Protein 1WU3 (pdb70)

Solvent-accessible surface area: 8529 Å² total; per-residue (Å²): 84,88,32,108,89,0,12,124,55,0,68,38,16,0,102,78,0,26,89,12,0,79,95,11,75,54,170,33,43,99,117,73,235,37,97,14,131,40,15,132,16,1,69,85,135,34,116,54,10,67,0,0,1,0,0,5,13,1,0,57,20,0,43,81,0,2,180,31,89,30,81,61,17,69,8,78,113,83,22,2,91,118,1,35,70,26,1,96,87,0,18,71,41,0,115,81,44,0,124,131,42,87,140,70,19,97,84,14,49,136,37,74,23,0,99,82,1,75,49,2,5,152,80,0,52,102,38,0,110,124,50,177,54,59,48,99,0,0,43,5,0,5,7,14,0,26,109,0,0,56,10,0,90,114,0,0,73,2,0,74,170

Structure (mmCIF, N/CA/C/O backbone):
data_1WU3
#
_entry.id   1WU3
#
_cell.length_a   71.400
_cell.length_b   71.400
_cell.length_c   79.600
_cell.angle_alpha   90.00
_cell.angle_beta   90.00
_cell.angle_gamma   120.00
#
_symmetry.space_group_name_H-M   'P 65'
#
loop_
_entity.id
_entity.type
_entity.pdbx_description
1 polymer 'Interferon beta'
2 water water
#
loop_
_atom_site.group_PDB
_atom_site.id
_atom_site.type_symbol
_atom_site.label_atom_id
_atom_site.label_alt_id
_atom_site.label_comp_id
_atom_site.label_asym_id
_atom_site.label_entity_id
_atom_site.label_seq_id
_atom_site.pdbx_PDB_ins_code
_atom_site.Cartn_x
_atom_site.Cartn_y
_atom_site.Cartn_z
_atom_site.occupancy
_atom_site.B_iso_or_equiv
_atom_site.auth_seq_id
_atom_site.auth_comp_id
_atom_site.auth_asym_id
_atom_site.auth_atom_id
_atom_site.pdbx_PDB_model_num
ATOM 1 N N . ILE A 1 1 ? 5.860 37.442 21.632 1.00 77.71 1 ILE I N 1
ATOM 2 C CA . ILE A 1 1 ? 6.394 37.129 23.004 1.00 77.68 1 ILE I CA 1
ATOM 3 C C . ILE A 1 1 ? 5.608 36.005 23.706 1.00 76.26 1 ILE I C 1
ATOM 4 O O . ILE A 1 1 ? 4.376 36.053 23.784 1.00 77.03 1 ILE I O 1
ATOM 9 N N . ASN A 1 2 ? 6.310 34.977 24.171 1.00 74.02 2 ASN I N 1
ATOM 10 C CA . ASN A 1 2 ? 5.655 33.858 24.844 1.00 71.99 2 ASN I CA 1
ATOM 11 C C . ASN A 1 2 ? 5.892 33.781 26.351 1.00 70.45 2 ASN I C 1
ATOM 12 O O . ASN A 1 2 ? 7.028 33.754 26.830 1.00 70.26 2 ASN I O 1
ATOM 17 N N . TYR A 1 3 ? 4.796 33.696 27.092 1.00 68.28 3 TYR I N 1
ATOM 18 C CA . TYR A 1 3 ? 4.855 33.756 28.537 1.00 65.74 3 TYR I CA 1
ATOM 19 C C . TYR A 1 3 ? 5.066 32.439 29.232 1.00 66.31 3 TYR I C 1
ATOM 20 O O . TYR A 1 3 ? 5.051 32.386 30.457 1.00 66.78 3 TYR I O 1
ATOM 29 N N . LYS A 1 4 ? 5.288 31.381 28.457 1.00 67.23 4 LYS I N 1
ATOM 30 C CA . LYS A 1 4 ? 5.505 30.061 29.031 1.00 68.00 4 LYS I CA 1
ATOM 31 C C . LYS A 1 4 ? 6.979 29.804 29.274 1.00 67.84 4 LYS I C 1
ATOM 32 O O . LYS A 1 4 ? 7.356 29.303 30.331 1.00 68.35 4 LYS I O 1
ATOM 38 N N . GLN A 1 5 ? 7.809 30.156 28.299 1.00 67.69 5 GLN I N 1
ATOM 39 C CA . GLN A 1 5 ? 9.254 30.122 28.477 1.00 67.99 5 GLN I CA 1
ATOM 40 C C . GLN A 1 5 ? 9.639 31.035 29.649 1.00 66.97 5 GLN I C 1
ATOM 41 O O . GLN A 1 5 ? 10.375 30.628 30.550 1.00 67.10 5 GLN I O 1
ATOM 47 N N . LEU A 1 6 ? 9.124 32.262 29.617 1.00 65.64 6 LEU I N 1
ATOM 48 C CA . LEU A 1 6 ? 9.379 33.267 30.638 1.00 63.84 6 LEU I CA 1
ATOM 49 C C . LEU A 1 6 ? 8.974 32.762 32.024 1.00 62.70 6 LEU I C 1
ATOM 50 O O . LEU A 1 6 ? 9.749 32.859 32.971 1.00 62.03 6 LEU I O 1
ATOM 55 N N . GLN A 1 7 ? 7.779 32.191 32.124 1.00 61.88 7 GLN I N 1
ATOM 56 C CA . GLN A 1 7 ? 7.252 31.705 33.398 1.00 61.65 7 GLN I CA 1
ATOM 57 C C . GLN A 1 7 ? 8.157 30.700 34.078 1.00 61.31 7 GLN I C 1
ATOM 58 O O . GLN A 1 7 ? 8.411 30.818 35.271 1.00 61.51 7 GLN I O 1
ATOM 64 N N . LEU A 1 8 ? 8.628 29.706 33.330 1.00 60.88 8 LEU I N 1
ATOM 65 C CA . LEU A 1 8 ? 9.485 28.671 33.900 1.00 60.25 8 LEU I CA 1
ATOM 66 C C . LEU A 1 8 ? 10.891 29.204 34.160 1.00 59.21 8 LEU I C 1
ATOM 67 O O . LEU A 1 8 ? 11.520 28.859 35.161 1.00 59.13 8 LEU I O 1
ATOM 72 N N . GLN A 1 9 ? 11.379 30.038 33.248 1.00 57.66 9 GLN I N 1
ATOM 73 C CA . GLN A 1 9 ? 12.674 30.693 33.403 1.00 56.40 9 GLN I CA 1
ATOM 74 C C . GLN A 1 9 ? 12.741 31.409 34.755 1.00 54.62 9 GLN I C 1
ATOM 75 O O . GLN A 1 9 ? 13.624 31.137 35.574 1.00 54.89 9 GLN I O 1
ATOM 81 N N . GLU A 1 10 ? 11.786 32.307 34.985 1.00 52.01 10 GLU I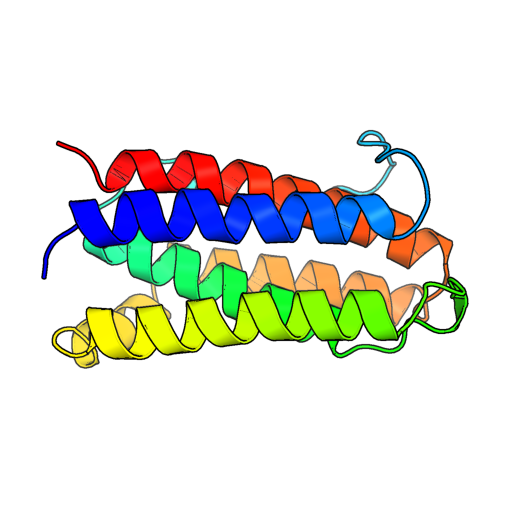 N 1
ATOM 82 C CA . GLU A 1 10 ? 11.723 33.071 36.211 1.00 48.88 10 GLU I CA 1
ATOM 83 C C . GLU A 1 10 ? 11.582 32.230 37.462 1.00 48.36 10 GLU I C 1
ATOM 84 O O . GLU A 1 10 ? 12.225 32.521 38.468 1.00 48.84 10 GLU I O 1
ATOM 90 N N . ARG A 1 11 ? 10.767 31.181 37.396 1.00 47.00 11 ARG I N 1
ATOM 91 C CA . ARG A 1 11 ? 10.568 30.284 38.535 1.00 46.22 11 ARG I CA 1
ATOM 92 C C . ARG A 1 11 ? 11.847 29.580 38.962 1.00 44.59 11 ARG I C 1
ATOM 93 O O . ARG A 1 11 ? 12.122 29.415 40.155 1.00 44.10 11 ARG I O 1
ATOM 101 N N . THR A 1 12 ? 12.622 29.171 37.966 1.00 43.91 12 THR I N 1
ATOM 102 C CA . THR A 1 12 ? 13.875 28.465 38.157 1.00 42.60 12 THR I CA 1
ATOM 103 C C . THR A 1 12 ? 14.900 29.395 38.765 1.00 41.45 12 THR I C 1
ATOM 104 O O . THR A 1 12 ? 15.465 29.130 39.825 1.00 40.44 12 THR I O 1
ATOM 108 N N . ASN A 1 13 ? 15.112 30.503 38.076 1.00 41.55 13 ASN I N 1
ATOM 109 C CA . ASN A 1 13 ? 16.130 31.470 38.447 1.00 41.84 13 ASN I CA 1
ATOM 110 C C . ASN A 1 13 ? 15.886 32.099 39.799 1.00 40.11 13 ASN I C 1
ATOM 111 O O . ASN A 1 13 ? 16.807 32.211 40.589 1.00 39.39 13 ASN I O 1
ATOM 116 N N . ILE A 1 14 ? 14.644 32.457 40.078 1.00 39.53 14 ILE I N 1
ATOM 117 C CA . ILE A 1 14 ? 14.298 33.040 41.365 1.00 40.71 14 ILE I CA 1
ATOM 118 C C . ILE A 1 14 ? 14.449 32.003 42.485 1.00 41.48 14 ILE I C 1
ATOM 119 O O . ILE A 1 14 ? 14.699 32.340 4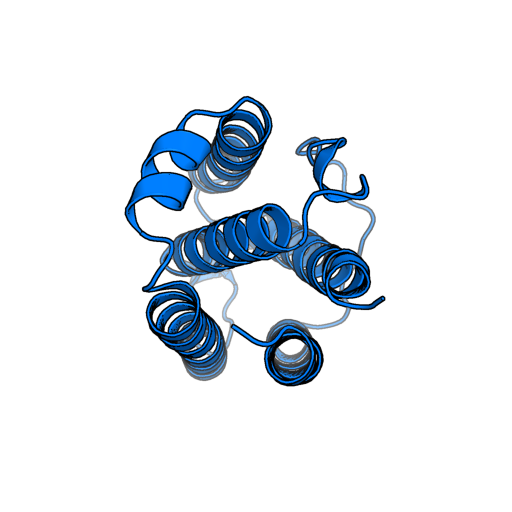3.649 1.00 41.28 14 ILE I O 1
ATOM 124 N N . ARG A 1 15 ? 14.349 30.730 42.103 1.00 42.95 15 ARG I N 1
ATOM 125 C CA . ARG A 1 15 ? 14.623 29.621 43.008 1.00 42.71 15 ARG I CA 1
ATOM 126 C C . ARG A 1 15 ? 16.083 29.662 43.420 1.00 41.08 15 ARG I C 1
ATOM 127 O O . ARG A 1 15 ? 16.393 29.536 44.594 1.00 41.53 15 ARG I O 1
ATOM 135 N N . LYS A 1 16 ? 16.976 29.822 42.449 1.00 39.22 16 LYS I N 1
ATOM 136 C CA . LYS A 1 16 ? 18.409 29.931 42.733 1.00 37.83 16 LYS I CA 1
ATOM 137 C C . LYS A 1 16 ? 18.763 31.129 43.621 1.00 36.38 16 LYS I C 1
ATOM 138 O O . LYS A 1 16 ? 19.676 31.028 44.437 1.00 35.95 16 LYS I O 1
ATOM 144 N N . CYS A 1 17 ? 18.090 32.275 43.423 1.00 33.61 17 CYS I N 1
ATOM 145 C CA . CYS A 1 17 ? 18.312 33.461 44.259 1.00 32.32 17 CYS I CA 1
ATOM 146 C C . CYS A 1 17 ? 17.882 33.233 45.703 1.00 31.62 17 CYS I C 1
ATOM 147 O O . CYS A 1 17 ? 18.537 33.695 46.613 1.00 31.92 17 CYS I O 1
ATOM 150 N N . GLN A 1 18 ? 16.797 32.498 45.917 1.00 32.11 18 GLN I N 1
ATOM 151 C CA . GLN A 1 18 ? 16.365 32.185 47.273 1.00 33.27 18 GLN I CA 1
ATOM 152 C C . GLN A 1 18 ? 17.420 31.414 47.997 1.00 32.67 18 GLN I C 1
ATOM 153 O O . GLN A 1 18 ? 17.756 31.758 49.118 1.00 34.74 18 GLN I O 1
ATOM 159 N N . GLU A 1 19 ? 17.953 30.382 47.349 1.00 31.70 19 GLU I N 1
ATOM 160 C CA . GLU A 1 19 ? 18.924 29.486 47.967 1.00 32.26 19 GLU I CA 1
ATOM 161 C C . GLU A 1 19 ? 20.221 30.177 48.241 1.00 30.57 19 GLU I C 1
ATOM 162 O O . GLU A 1 19 ? 20.853 29.984 49.280 1.00 30.42 19 GLU I O 1
ATOM 168 N N . LEU A 1 20 ? 20.609 31.010 47.300 1.00 29.37 20 LEU I N 1
ATOM 169 C CA . LEU A 1 20 ? 21.838 31.769 47.431 1.00 29.17 20 LEU I CA 1
ATOM 170 C C . LEU A 1 20 ? 21.659 32.694 48.621 1.00 30.35 20 LEU I C 1
ATOM 171 O O . LEU A 1 20 ? 22.531 32.815 49.473 1.00 31.40 20 LEU I O 1
ATOM 176 N N . LEU A 1 21 ? 20.495 33.331 48.697 1.00 31.43 21 LEU I N 1
ATOM 177 C CA . LEU A 1 21 ? 20.187 34.214 49.809 1.00 32.68 21 LEU I CA 1
ATOM 178 C C . LEU A 1 21 ? 20.250 33.452 51.150 1.00 34.61 21 LEU I C 1
ATOM 179 O O . LEU A 1 21 ? 20.831 33.941 52.135 1.00 34.24 21 LEU I O 1
ATOM 184 N N . GLU A 1 22 ? 19.693 32.238 51.172 1.00 36.67 22 GLU I N 1
ATOM 185 C CA . GLU A 1 22 ? 19.706 31.413 52.381 1.00 38.86 22 GLU I CA 1
ATOM 186 C C . GLU A 1 22 ? 21.093 30.984 52.832 1.00 39.87 22 GLU I C 1
ATOM 187 O O . GLU A 1 22 ? 21.314 30.806 54.026 1.00 40.84 22 GLU I O 1
ATOM 193 N N . GLN A 1 23 ? 22.035 30.852 51.897 1.00 40.74 23 GLN I N 1
ATOM 194 C CA . GLN A 1 23 ? 23.408 30.506 52.247 1.00 41.92 23 GLN I CA 1
ATOM 195 C C . GLN A 1 23 ? 24.130 31.653 52.916 1.00 42.95 23 GLN I C 1
ATOM 196 O O . GLN A 1 23 ? 25.224 31.465 53.414 1.00 45.03 23 GLN I O 1
ATOM 202 N N . LEU A 1 24 ? 23.538 32.841 52.940 1.00 43.70 24 LEU I N 1
ATOM 203 C CA . LEU A 1 24 ? 24.231 33.992 53.500 1.00 43.91 24 LEU I CA 1
ATOM 204 C C . LEU A 1 24 ? 24.537 33.950 55.007 1.00 47.04 24 LEU I C 1
ATOM 205 O O . LEU A 1 24 ? 25.655 34.315 55.389 1.00 48.59 24 LEU I O 1
ATOM 210 N N . ASN A 1 25 ? 23.603 33.508 55.866 1.00 49.48 25 ASN I N 1
ATOM 211 C CA . ASN A 1 25 ? 23.841 33.586 57.337 1.00 50.97 25 ASN I CA 1
ATOM 212 C C . ASN A 1 25 ? 22.775 33.011 58.274 1.00 50.45 25 ASN I C 1
ATOM 213 O O . ASN A 1 25 ? 22.210 33.735 59.096 1.00 49.91 25 ASN I O 1
ATOM 218 N N . GLY A 1 26 ? 22.509 31.714 58.184 1.00 50.28 26 GLY I N 1
ATOM 219 C CA . GLY A 1 26 ? 21.526 31.103 59.084 1.00 49.75 26 GLY I CA 1
ATOM 220 C C . GLY A 1 26 ? 20.080 31.377 58.701 1.00 50.01 26 GLY I C 1
ATOM 221 O O . GLY A 1 26 ? 19.816 32.114 57.745 1.00 50.97 26 GLY I O 1
ATOM 222 N N . LYS A 1 27 ? 19.142 30.804 59.454 1.00 48.90 27 LYS I N 1
ATOM 223 C CA . LYS A 1 27 ? 17.716 30.860 59.103 1.00 48.37 27 LYS I CA 1
ATOM 224 C C . LYS A 1 27 ? 17.166 32.271 58.906 1.00 45.86 27 LYS I C 1
ATOM 225 O O . LYS A 1 27 ? 17.646 33.225 59.519 1.00 46.84 27 LYS I O 1
ATOM 231 N N . ILE A 1 28 ? 16.171 32.395 58.033 1.00 42.54 28 ILE I N 1
ATOM 232 C CA . ILE A 1 28 ? 15.513 33.674 57.802 1.00 39.81 28 ILE I CA 1
ATOM 233 C C . ILE A 1 28 ? 14.428 33.824 58.853 1.00 40.14 28 ILE I C 1
ATOM 234 O O . ILE A 1 28 ? 13.520 32.982 58.961 1.00 40.52 28 ILE I O 1
ATOM 239 N N . ASN A 1 29 ? 14.541 34.875 59.654 1.00 39.42 29 ASN I N 1
ATOM 240 C CA . ASN A 1 29 ? 13.554 35.152 60.661 1.00 38.04 29 ASN I CA 1
ATOM 241 C C . ASN A 1 29 ? 12.631 36.175 60.085 1.00 36.64 29 ASN I C 1
ATOM 242 O O . ASN A 1 29 ? 13.025 37.308 59.890 1.00 37.86 29 ASN I O 1
ATOM 247 N N . LEU A 1 30 ? 11.399 35.787 59.814 1.00 37.06 30 LEU I N 1
ATOM 248 C CA . LEU A 1 30 ? 10.431 36.700 59.204 1.00 38.47 30 LEU I CA 1
ATOM 249 C C . LEU A 1 30 ? 9.780 37.709 60.142 1.00 39.61 30 LEU I C 1
ATOM 250 O O . LEU A 1 30 ? 9.025 38.564 59.688 1.00 40.82 30 LEU I O 1
ATOM 255 N N . THR A 1 31 ? 10.057 37.624 61.437 1.00 40.49 31 THR I N 1
ATOM 256 C CA . THR A 1 31 ? 9.349 38.463 62.387 1.00 41.33 31 THR I CA 1
ATOM 257 C C . THR A 1 31 ? 10.248 39.472 63.093 1.00 42.83 31 THR I C 1
ATOM 258 O O . THR A 1 31 ? 10.769 39.218 64.183 1.00 44.47 31 THR I O 1
ATOM 262 N N . TYR A 1 32 ? 10.418 40.615 62.448 1.00 43.30 32 TYR I N 1
ATOM 263 C CA . TYR A 1 32 ? 11.164 41.725 62.993 1.00 43.86 32 TYR I CA 1
ATOM 264 C C . TYR A 1 32 ? 10.213 42.915 63.197 1.00 44.82 32 TYR I C 1
ATOM 265 O O . TYR A 1 32 ? 9.088 42.930 62.677 1.00 44.92 32 TYR I O 1
ATOM 274 N N . ARG A 1 33 ? 10.660 43.910 63.952 1.00 45.46 33 ARG I N 1
ATOM 275 C CA . ARG A 1 33 ? 9.865 45.127 64.143 1.00 47.22 33 ARG I CA 1
ATOM 276 C C . ARG A 1 33 ? 9.586 45.945 62.855 1.00 44.90 33 ARG I C 1
ATOM 277 O O . ARG A 1 33 ? 8.563 46.621 62.762 1.00 46.34 33 ARG I O 1
ATOM 285 N N . ALA A 1 34 ? 10.476 45.872 61.870 1.00 41.91 34 ALA I N 1
ATOM 286 C CA . ALA A 1 34 ? 10.361 46.657 60.637 1.00 39.20 34 ALA I CA 1
ATOM 287 C C . ALA A 1 34 ? 9.206 46.266 59.707 1.00 37.62 34 ALA I C 1
ATOM 288 O O . ALA A 1 34 ? 8.950 45.092 59.484 1.00 39.18 34 ALA I O 1
ATOM 290 N N . ASP A 1 35 ? 8.514 47.265 59.164 1.00 35.43 35 ASP I N 1
ATOM 291 C CA . ASP A 1 35 ? 7.456 47.062 58.180 1.00 31.95 35 ASP I CA 1
ATOM 292 C C . ASP A 1 35 ? 7.639 48.132 57.118 1.00 29.30 35 ASP I C 1
ATOM 293 O O . ASP A 1 35 ? 7.455 49.325 57.390 1.00 28.47 35 ASP I O 1
ATOM 298 N N . PHE A 1 36 ? 8.043 47.717 55.920 1.00 26.47 36 PHE I N 1
ATOM 299 C CA . PHE A 1 36 ? 8.302 48.669 54.831 1.00 25.42 36 PHE I CA 1
ATOM 300 C C . PHE A 1 36 ? 7.073 48.883 54.000 1.00 24.46 36 PHE I C 1
ATOM 301 O O . PHE A 1 36 ? 7.079 49.704 53.107 1.00 24.84 36 PHE I O 1
ATOM 309 N N . LYS A 1 37 ? 6.010 48.152 54.327 1.00 25.44 37 LYS I N 1
ATOM 310 C CA . LYS A 1 37 ? 4.727 48.256 53.632 1.00 26.00 37 LYS I CA 1
ATOM 311 C C . LYS A 1 37 ? 4.826 47.920 52.167 1.00 27.31 37 LYS I C 1
ATOM 312 O O . LYS A 1 37 ? 4.753 48.796 51.325 1.00 26.40 37 LYS I O 1
ATOM 318 N N . ILE A 1 38 ? 4.949 46.640 51.867 1.00 29.27 38 ILE I N 1
ATOM 319 C CA . ILE A 1 38 ? 4.966 46.178 50.491 1.00 32.27 38 ILE I CA 1
ATOM 320 C C . ILE A 1 38 ? 3.661 46.604 49.785 1.00 32.33 38 ILE I C 1
ATOM 321 O O . ILE A 1 38 ? 2.564 46.406 50.316 1.00 32.44 38 ILE I O 1
ATOM 326 N N . PRO A 1 39 ? 3.769 47.210 48.591 1.00 33.08 39 PRO I N 1
ATOM 327 C CA . PRO A 1 39 ? 2.588 47.690 47.877 1.00 33.46 39 PRO I CA 1
ATOM 328 C C . PRO A 1 39 ? 1.566 46.583 47.682 1.00 35.55 39 PRO I C 1
ATOM 329 O O . PRO A 1 39 ? 1.936 45.471 47.315 1.00 33.44 39 PRO I O 1
ATOM 333 N N . MET A 1 40 ? 0.294 46.900 47.933 1.00 39.93 40 MET I N 1
ATOM 334 C CA . MET A 1 40 ? -0.817 45.958 47.720 1.00 44.83 40 MET I CA 1
ATOM 335 C C . MET A 1 40 ? -0.805 45.343 46.319 1.00 44.26 40 MET I C 1
ATOM 336 O O . MET A 1 40 ? -1.079 44.157 46.163 1.00 44.60 40 MET I O 1
ATOM 341 N N . GLU A 1 41 ? -0.442 46.149 45.319 1.00 44.69 41 GLU I N 1
ATOM 342 C CA . GLU A 1 41 ? -0.400 45.734 43.911 1.00 44.38 41 GLU I CA 1
ATOM 343 C C . GLU A 1 41 ? 0.408 44.475 43.650 1.00 45.12 41 GLU I C 1
ATOM 344 O O . GLU A 1 41 ? 0.037 43.672 42.798 1.00 45.41 41 GLU I O 1
ATOM 350 N N . MET A 1 42 ? 1.517 44.320 44.365 1.00 45.53 42 MET I N 1
ATOM 351 C CA . MET A 1 42 ? 2.392 43.176 44.181 1.00 47.11 42 MET I CA 1
ATOM 352 C C . MET A 1 42 ? 1.684 41.828 44.359 1.00 48.95 42 MET I C 1
ATOM 353 O O . MET A 1 42 ? 2.289 40.775 44.154 1.00 50.02 42 MET I O 1
ATOM 362 N N . THR A 1 43 ? 0.420 41.857 44.764 1.00 50.88 43 THR I N 1
ATOM 363 C CA . THR A 1 43 ? -0.338 40.621 44.953 1.00 52.66 43 THR I CA 1
ATOM 364 C C . THR A 1 43 ? -1.603 40.580 44.093 1.00 53.49 43 THR I C 1
ATOM 365 O O . THR A 1 43 ? -2.285 39.558 44.007 1.00 53.85 43 THR I O 1
ATOM 369 N N . GLU A 1 44 ? -1.889 41.693 43.431 1.00 54.51 44 GLU I N 1
ATOM 370 C CA . GLU A 1 44 ? -2.986 41.748 42.486 1.00 55.49 44 GLU I CA 1
ATOM 371 C C . GLU A 1 44 ? -2.612 41.099 41.163 1.00 55.33 44 GLU I C 1
ATOM 372 O O . GLU A 1 44 ? -1.442 41.103 40.746 1.00 55.00 44 GLU I O 1
ATOM 378 N N . LYS A 1 45 ? -3.627 40.527 40.523 1.00 55.25 45 LYS I N 1
ATOM 379 C CA . LYS A 1 45 ? -3.499 39.957 39.200 1.00 54.93 45 LYS I CA 1
ATOM 380 C C . LYS A 1 45 ? -3.470 41.137 38.258 1.00 53.56 45 LYS I C 1
ATOM 381 O O . LYS A 1 45 ? -4.256 42.069 38.405 1.00 53.15 45 LYS I O 1
ATOM 387 N N . MET A 1 46 ? -2.542 41.117 37.315 1.00 51.81 46 MET I N 1
ATOM 388 C CA . MET A 1 46 ? -2.402 42.235 36.396 1.00 50.83 46 MET I CA 1
ATOM 389 C C . MET A 1 46 ? -2.142 41.724 34.985 1.00 50.15 46 MET I C 1
ATOM 390 O O . MET A 1 46 ? -1.953 40.524 34.783 1.00 49.69 46 MET I O 1
ATOM 395 N N . GLN A 1 47 ? -2.158 42.628 34.010 1.00 49.91 47 GLN I N 1
ATOM 396 C CA . GLN A 1 47 ? -1.857 42.249 32.636 1.00 50.17 47 GLN I CA 1
ATOM 397 C C . GLN A 1 47 ? -0.500 41.560 32.566 1.00 50.08 47 GLN I C 1
ATOM 398 O O . GLN A 1 47 ? 0.487 42.035 33.140 1.00 51.05 47 GLN I O 1
ATOM 404 N N . LYS A 1 48 ? -0.464 40.442 31.850 1.00 49.51 48 LYS I N 1
ATOM 405 C CA . LYS A 1 48 ? 0.753 39.674 31.605 1.00 48.88 48 LYS I CA 1
ATOM 406 C C . LYS A 1 48 ? 2.008 40.506 31.335 1.00 47.27 48 LYS I C 1
ATOM 407 O O . LYS A 1 48 ? 3.083 40.186 31.836 1.00 48.39 48 LYS I O 1
ATOM 413 N N . SER A 1 49 ? 1.896 41.551 30.525 1.00 45.42 49 SER I N 1
ATOM 414 C CA . SER A 1 49 ? 3.092 42.329 30.193 1.00 43.52 49 SER I CA 1
ATOM 415 C C . SER A 1 49 ? 3.517 43.173 31.383 1.00 41.34 49 SER I C 1
ATOM 416 O O . SER A 1 49 ? 4.702 43.278 31.682 1.00 41.77 49 SER I O 1
ATOM 419 N N . TYR A 1 50 ? 2.542 43.766 32.057 1.00 38.51 50 TYR I N 1
ATOM 420 C CA . TYR A 1 50 ? 2.797 44.587 33.223 1.00 36.65 50 TYR I CA 1
ATOM 421 C C . TYR A 1 50 ? 3.471 43.781 34.321 1.00 35.76 50 TYR I C 1
ATOM 422 O O . TYR A 1 50 ? 4.300 44.291 35.066 1.00 37.17 50 TYR I O 1
ATOM 431 N N . THR A 1 51 ? 3.099 42.521 34.415 1.00 34.27 51 THR I N 1
ATOM 432 C CA . THR A 1 51 ? 3.711 41.599 35.350 1.00 34.76 51 THR I CA 1
ATOM 433 C C . THR A 1 51 ? 5.205 41.512 35.080 1.00 34.54 51 THR I C 1
ATOM 434 O O . THR A 1 51 ? 5.996 41.558 36.014 1.00 35.29 51 THR I O 1
ATOM 438 N N . ALA A 1 52 ? 5.576 41.371 33.804 1.00 33.50 52 ALA I N 1
ATOM 439 C CA . ALA A 1 52 ? 6.974 41.261 33.406 1.00 31.91 52 ALA I CA 1
ATOM 440 C C . ALA A 1 52 ? 7.688 42.547 33.727 1.00 30.85 52 ALA I C 1
ATOM 441 O O . ALA A 1 52 ? 8.812 42.519 34.195 1.00 31.29 52 ALA I O 1
ATOM 443 N N . PHE A 1 53 ? 7.004 43.671 33.524 1.00 31.26 53 PHE I N 1
ATOM 444 C CA . PHE A 1 53 ? 7.557 44.996 33.826 1.00 31.03 53 PHE I CA 1
ATOM 445 C C . PHE A 1 53 ? 7.822 45.127 35.340 1.00 29.95 53 PHE I C 1
ATOM 446 O O . PHE A 1 53 ? 8.853 45.651 35.764 1.00 29.03 53 PHE I O 1
ATOM 454 N N . ALA A 1 54 ? 6.871 44.651 36.135 1.00 29.07 54 ALA I N 1
ATOM 455 C CA . ALA A 1 54 ? 6.967 44.684 37.589 1.00 29.00 54 ALA I CA 1
ATOM 456 C C . ALA A 1 54 ? 8.111 43.785 38.135 1.00 28.31 54 ALA I C 1
ATOM 457 O O . ALA A 1 54 ? 8.866 44.198 39.013 1.00 27.02 54 ALA I O 1
ATOM 459 N N . ILE A 1 55 ? 8.233 42.574 37.605 1.00 28.00 55 ILE I N 1
ATOM 460 C CA . ILE A 1 55 ? 9.302 41.667 37.987 1.00 27.80 55 ILE I CA 1
ATOM 461 C C . ILE A 1 55 ? 10.666 42.281 37.633 1.00 28.85 55 ILE I C 1
ATOM 462 O O . ILE A 1 55 ? 11.609 42.255 38.433 1.00 28.37 55 ILE I O 1
ATOM 467 N N . GLN A 1 56 ? 10.774 42.823 36.429 1.00 28.09 56 GLN I N 1
ATOM 468 C CA . GLN A 1 56 ? 12.007 43.470 36.025 1.00 29.30 56 GLN I CA 1
ATOM 469 C C . GLN A 1 56 ? 12.382 44.573 37.037 1.00 28.28 56 GLN I C 1
ATOM 470 O O . GLN A 1 56 ? 13.493 44.583 37.565 1.00 28.53 56 GLN I O 1
ATOM 476 N N . GLU A 1 57 ? 11.425 45.454 37.331 1.00 27.40 57 GLU I N 1
ATOM 477 C CA . GLU A 1 57 ? 11.590 46.558 38.274 1.00 26.28 57 GLU I CA 1
ATOM 478 C C . GLU A 1 57 ? 12.091 46.058 39.630 1.00 24.11 57 GLU I C 1
ATOM 479 O O . GLU A 1 57 ? 13.045 46.608 40.199 1.00 22.08 57 GLU I O 1
ATOM 485 N N . MET A 1 58 ? 11.479 44.983 40.107 1.00 23.10 58 MET I N 1
ATOM 486 C CA . MET A 1 58 ? 11.824 44.403 41.390 1.00 23.84 58 MET I CA 1
ATOM 487 C C . MET A 1 58 ? 13.257 43.909 41.367 1.00 23.77 58 MET I C 1
ATOM 488 O O . MET A 1 58 ? 14.056 44.279 42.215 1.00 24.86 58 MET I O 1
ATOM 493 N N . LEU A 1 59 ? 13.587 43.122 40.351 1.00 23.88 59 LEU I N 1
ATOM 494 C CA . LEU A 1 59 ? 14.917 42.503 40.240 1.00 22.80 59 LEU I CA 1
ATOM 495 C C . LEU A 1 59 ? 16.026 43.570 40.134 1.00 22.45 59 LEU I C 1
ATOM 496 O O . LEU A 1 59 ? 17.115 43.394 40.683 1.00 20.67 59 LEU I O 1
ATOM 501 N N . GLN A 1 60 ? 15.748 44.666 39.427 1.00 22.06 60 GLN I N 1
ATOM 502 C CA . GLN A 1 60 ? 16.741 45.726 39.240 1.00 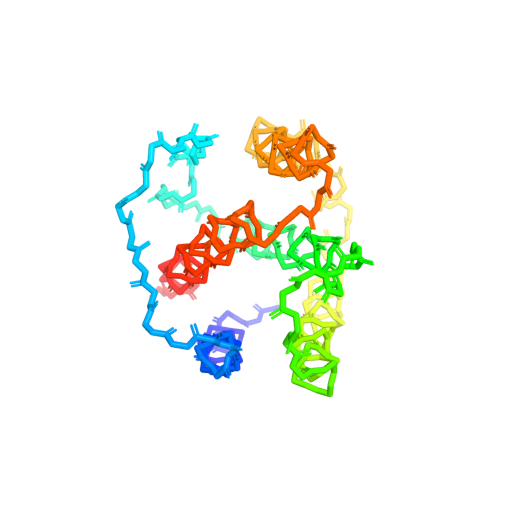24.45 60 GLN I CA 1
ATOM 503 C C . GLN A 1 60 ? 16.979 46.397 40.576 1.00 23.22 60 GLN I C 1
ATOM 504 O O . GLN A 1 60 ? 18.098 46.682 40.936 1.00 23.30 60 GLN I O 1
ATOM 510 N N . ASN A 1 61 ? 15.920 46.620 41.326 1.00 23.05 61 ASN I N 1
ATOM 511 C CA . ASN A 1 61 ? 16.064 47.274 42.611 1.00 23.51 61 ASN I CA 1
ATOM 512 C C . ASN A 1 61 ? 16.716 46.362 43.638 1.00 21.54 61 ASN I C 1
ATOM 513 O O . ASN A 1 61 ? 17.470 46.820 44.477 1.00 22.57 61 ASN I O 1
ATOM 518 N N . VAL A 1 62 ? 16.446 45.068 43.567 1.00 20.54 62 VAL I N 1
ATOM 519 C CA . VAL A 1 62 ? 17.097 44.161 44.486 1.00 19.84 62 VAL I CA 1
ATOM 520 C C . VAL A 1 62 ? 18.624 44.102 44.233 1.00 21.76 62 VAL I C 1
ATOM 521 O O . VAL A 1 62 ? 19.402 43.911 45.172 1.00 21.46 62 VAL I O 1
ATOM 525 N N . PHE A 1 63 ? 19.033 44.242 42.968 1.00 21.27 63 PHE I N 1
ATOM 526 C CA . PHE A 1 63 ? 20.445 44.357 42.595 1.00 21.06 63 PHE I CA 1
ATOM 527 C C . PHE A 1 63 ? 21.020 45.632 43.231 1.00 21.43 63 PHE I C 1
ATOM 528 O O . PHE A 1 63 ? 22.136 45.625 43.731 1.00 22.03 63 PHE I O 1
ATOM 536 N N . LEU A 1 64 ? 20.250 46.719 43.219 1.00 21.75 64 LEU I N 1
ATOM 537 C CA . LEU A 1 64 ? 20.674 47.980 43.849 1.00 22.37 64 LEU I CA 1
ATOM 538 C C . LEU A 1 64 ? 20.889 47.886 45.371 1.00 22.30 64 LEU I C 1
ATOM 539 O O . LEU A 1 64 ? 21.852 48.454 45.930 1.00 21.14 64 LEU I O 1
ATOM 544 N N . VAL A 1 65 ? 20.032 47.122 46.038 1.00 22.34 65 VAL I N 1
ATOM 545 C CA . VAL A 1 65 ? 20.163 46.937 47.474 1.00 21.78 65 VAL I CA 1
ATOM 546 C C . VAL A 1 65 ? 21.484 46.226 47.833 1.00 23.46 65 VAL I C 1
ATOM 547 O O . VAL A 1 65 ? 22.182 46.593 48.788 1.00 22.29 65 VAL I O 1
ATOM 551 N N . PHE A 1 66 ? 21.840 45.221 47.044 1.00 25.77 66 PHE I N 1
ATOM 552 C CA . PHE A 1 66 ? 23.051 44.456 47.313 1.00 27.52 66 PHE I CA 1
ATOM 553 C C . PHE A 1 66 ? 24.312 45.108 46.794 1.00 29.49 66 PHE I C 1
ATOM 554 O O . PHE A 1 66 ? 25.385 44.558 46.986 1.00 28.52 66 PHE I O 1
ATOM 562 N N . ARG A 1 67 ? 24.172 46.286 46.174 1.00 32.07 67 ARG I N 1
ATOM 563 C CA . ARG A 1 67 ? 25.308 47.092 45.689 1.00 35.87 67 ARG I CA 1
ATOM 564 C C . ARG A 1 67 ? 25.952 47.841 46.887 1.00 36.29 67 ARG I C 1
ATOM 565 O O . ARG A 1 67 ? 27.126 48.227 46.852 1.00 37.51 67 ARG I O 1
ATOM 573 N N . ASN A 1 68 ? 25.165 48.017 47.947 1.00 35.52 68 ASN I N 1
ATOM 574 C CA . ASN A 1 68 ? 25.586 48.664 49.179 1.00 33.76 68 ASN I CA 1
ATOM 575 C C . ASN A 1 68 ? 26.660 47.906 49.942 1.00 33.82 68 ASN I C 1
ATOM 576 O O . ASN A 1 68 ? 26.948 46.734 49.651 1.00 33.85 68 ASN I O 1
ATOM 581 N N . ASN A 1 69 ? 27.233 48.578 50.941 1.00 33.98 69 ASN I N 1
ATOM 582 C CA . ASN A 1 69 ? 28.246 47.988 51.822 1.00 33.59 69 ASN I CA 1
ATOM 583 C C . ASN A 1 69 ? 27.673 47.013 52.865 1.00 32.89 69 ASN I C 1
ATOM 584 O O . ASN A 1 69 ? 26.806 47.392 53.661 1.00 34.95 69 ASN I O 1
ATOM 589 N N . PHE A 1 70 ? 28.177 45.779 52.879 1.00 30.95 70 PHE I N 1
ATOM 590 C CA . PHE A 1 70 ? 27.687 44.738 53.778 1.00 29.15 70 PHE I CA 1
ATOM 591 C C . PHE A 1 70 ? 28.782 44.059 54.605 1.00 29.29 70 PHE I C 1
ATOM 592 O O . PHE A 1 70 ? 28.583 42.958 55.141 1.00 28.62 70 PHE I O 1
ATOM 600 N N . SER A 1 71 ? 29.927 44.717 54.719 1.00 31.05 71 SER I N 1
ATOM 601 C CA . SER A 1 71 ? 31.075 44.164 55.462 1.00 33.15 71 SER I CA 1
ATOM 602 C C . SER A 1 71 ? 30.737 43.850 56.909 1.00 32.91 71 SER I C 1
ATOM 603 O O . SER A 1 71 ? 31.186 42.833 57.452 1.00 33.64 71 SER I O 1
ATOM 606 N N . SER A 1 72 ? 29.898 44.697 57.503 1.00 32.09 72 SER I N 1
ATOM 607 C CA . SER A 1 72 ? 29.449 44.518 58.869 1.00 32.27 72 SER I CA 1
ATOM 608 C C . SER A 1 72 ? 28.835 43.157 59.164 1.00 31.52 72 SER I C 1
ATOM 609 O O . SER A 1 72 ? 28.775 42.750 60.316 1.00 33.29 72 SER I O 1
ATOM 612 N N . THR A 1 73 ? 28.401 42.433 58.139 1.00 30.29 73 THR I N 1
ATOM 613 C CA . THR A 1 73 ? 27.748 41.144 58.356 1.00 29.25 73 THR I CA 1
ATOM 614 C C . THR A 1 73 ? 28.717 39.984 58.293 1.00 28.83 73 THR I C 1
ATOM 615 O O . THR A 1 73 ? 28.368 38.848 58.643 1.00 27.66 73 THR I O 1
ATOM 619 N N . GLY A 1 74 ? 29.908 40.253 57.767 1.00 28.49 74 GLY I N 1
ATOM 620 C CA . GLY A 1 74 ? 30.861 39.192 57.491 1.00 30.31 74 GLY I CA 1
ATOM 621 C C . GLY A 1 74 ? 30.369 38.086 56.556 1.00 30.22 74 GLY I C 1
ATOM 622 O O . GLY A 1 74 ? 30.827 36.957 56.668 1.00 31.68 74 GLY I O 1
ATOM 623 N N . TRP A 1 75 ? 29.430 38.387 55.653 1.00 30.93 75 TRP I N 1
ATOM 624 C CA . TRP A 1 75 ? 28.948 37.397 54.675 1.00 29.95 75 TRP I CA 1
ATOM 625 C C . TRP A 1 75 ? 30.048 37.144 53.651 1.00 30.15 75 TRP I C 1
ATOM 626 O O . TRP A 1 75 ? 30.853 38.028 53.359 1.00 30.34 75 TRP I O 1
ATOM 637 N N . ASN A 1 76 ? 30.089 35.939 53.101 1.00 30.14 76 ASN I N 1
ATOM 638 C CA . ASN A 1 76 ? 31.074 35.610 52.083 1.00 30.18 76 ASN I CA 1
ATOM 639 C C . ASN A 1 76 ? 30.757 36.429 50.830 1.00 29.60 76 ASN I C 1
ATOM 640 O O . ASN A 1 76 ? 29.690 36.225 50.233 1.00 28.53 76 ASN I O 1
ATOM 645 N N . GLU A 1 77 ? 31.666 37.328 50.416 1.00 28.84 77 GLU I N 1
ATOM 646 C CA . GLU A 1 77 ? 31.388 38.224 49.273 1.00 28.94 77 GLU I CA 1
ATOM 647 C C . GLU A 1 77 ? 31.269 37.517 47.954 1.00 27.75 77 GLU I C 1
ATOM 648 O O . GLU A 1 77 ? 30.633 37.994 47.024 1.00 26.77 77 GLU I O 1
ATOM 654 N N . THR A 1 78 ? 31.788 36.310 47.918 1.00 28.42 78 THR I N 1
ATOM 655 C CA . THR A 1 78 ? 31.677 35.465 46.753 1.00 28.81 78 THR I CA 1
ATOM 656 C C . THR A 1 78 ? 30.215 34.968 46.524 1.00 28.84 78 THR I C 1
ATOM 657 O O . THR A 1 78 ? 29.765 34.827 45.384 1.00 29.40 78 THR I O 1
ATOM 661 N N . ILE A 1 79 ? 29.459 34.766 47.604 1.00 28.95 79 ILE I N 1
ATOM 662 C CA . ILE A 1 79 ? 28.033 34.370 47.512 1.00 27.41 79 ILE I CA 1
ATOM 663 C C . ILE A 1 79 ? 27.133 35.540 47.100 1.00 26.20 79 ILE I C 1
ATOM 664 O O . ILE A 1 79 ? 26.155 35.344 46.379 1.00 25.51 79 ILE I O 1
ATOM 669 N N . VAL A 1 80 ? 27.465 36.752 47.558 1.00 24.25 80 VAL I N 1
ATOM 670 C CA . VAL A 1 80 ? 26.740 37.949 47.148 1.00 24.44 80 VAL I CA 1
ATOM 671 C C . VAL A 1 80 ? 26.968 38.222 45.648 1.00 24.15 80 VAL I C 1
ATOM 672 O O . VAL A 1 80 ? 26.027 38.520 44.931 1.00 24.01 80 VAL I O 1
ATOM 676 N N . VAL A 1 81 ? 28.217 38.091 45.194 1.00 23.29 81 VAL I N 1
ATOM 677 C CA . VAL A 1 81 ? 28.578 38.249 43.798 1.00 22.73 81 VAL I CA 1
ATOM 678 C C . VAL A 1 81 ? 27.755 37.283 42.950 1.00 23.28 81 VAL I C 1
ATOM 679 O O . VAL A 1 81 ? 27.229 37.651 41.912 1.00 25.43 81 VAL I O 1
ATOM 683 N N . ARG A 1 82 ? 27.629 36.044 43.403 1.00 23.72 82 ARG I N 1
ATOM 684 C CA . ARG A 1 82 ? 26.816 35.056 42.699 1.00 22.86 82 ARG I CA 1
ATOM 685 C C . ARG A 1 82 ? 25.344 35.426 42.663 1.00 23.01 82 ARG I C 1
ATOM 686 O O . ARG A 1 82 ? 24.664 35.171 41.670 1.00 24.69 82 ARG I O 1
ATOM 694 N N . LEU A 1 83 ? 24.845 36.021 43.745 1.00 22.74 83 LEU I N 1
ATOM 695 C CA . LEU A 1 83 ? 23.460 36.538 43.769 1.00 20.70 83 LEU I CA 1
ATOM 696 C C . LEU A 1 83 ? 23.360 37.713 42.796 1.00 19.43 83 LEU I C 1
ATOM 697 O O . LEU A 1 83 ? 22.434 37.823 41.992 1.00 19.71 83 LEU I O 1
ATOM 702 N N . LEU A 1 84 ? 24.340 38.600 42.850 1.00 18.89 84 LEU I N 1
ATOM 703 C CA . LEU A 1 84 ? 24.340 39.745 41.966 1.00 18.62 84 LEU I CA 1
ATOM 704 C C . LEU A 1 84 ? 24.394 39.262 40.512 1.00 20.41 84 LEU I C 1
ATOM 705 O O . LEU A 1 84 ? 23.781 39.853 39.606 1.00 21.33 84 LEU I O 1
ATOM 710 N N . ASP A 1 85 ? 25.103 38.167 40.281 1.00 22.31 85 ASP I N 1
ATOM 711 C CA . ASP A 1 85 ? 25.211 37.606 38.938 1.00 23.17 85 ASP I CA 1
ATOM 712 C C . ASP A 1 85 ? 23.863 37.075 38.468 1.00 23.62 85 ASP I C 1
ATOM 713 O O . ASP A 1 85 ? 23.408 37.429 37.395 1.00 24.45 85 ASP I O 1
ATOM 718 N N . GLU A 1 86 ? 23.209 36.263 39.286 1.00 24.69 86 GLU I N 1
ATOM 719 C CA . GLU A 1 86 ? 21.878 35.719 38.955 1.00 26.16 86 GLU I CA 1
ATOM 720 C C . GLU A 1 86 ? 20.844 36.794 38.694 1.00 25.48 86 GLU I C 1
ATOM 721 O O . GLU A 1 86 ? 20.031 36.652 37.809 1.00 27.44 86 GLU I O 1
ATOM 727 N N . LEU A 1 87 ? 20.858 37.861 39.481 1.00 24.94 87 LEU I N 1
ATOM 728 C CA . LEU A 1 87 ? 19.900 38.931 39.294 1.00 23.97 87 LEU I CA 1
ATOM 729 C C . LEU A 1 87 ? 20.208 39.686 38.021 1.00 25.18 87 LEU I C 1
ATOM 730 O O . LEU A 1 87 ? 19.291 40.102 37.320 1.00 25.28 87 LEU I O 1
ATOM 735 N N . HIS A 1 88 ? 21.496 39.920 37.759 1.00 26.15 88 HIS I N 1
ATOM 736 C CA . HIS A 1 88 ? 21.908 40.627 36.554 1.00 27.97 88 HIS I CA 1
ATOM 737 C C . HIS A 1 88 ? 21.434 39.875 35.320 1.00 29.48 88 HIS I C 1
ATOM 738 O O . HIS A 1 88 ? 20.805 40.468 34.447 1.00 29.87 88 HIS I O 1
ATOM 745 N N . GLN A 1 89 ? 21.696 38.569 35.276 1.00 30.38 89 GLN I N 1
ATOM 746 C CA . GLN A 1 89 ? 21.279 37.708 34.161 1.00 32.11 89 GLN I CA 1
ATOM 747 C C . GLN A 1 89 ? 19.777 37.696 33.860 1.00 31.69 89 GLN I C 1
ATOM 748 O O . GLN A 1 89 ? 19.386 37.680 32.685 1.00 31.53 89 GLN I O 1
ATOM 754 N N . GLN A 1 90 ? 18.947 37.636 34.904 1.00 31.46 90 GLN I N 1
ATOM 755 C CA . GLN A 1 90 ? 17.491 37.684 34.718 1.00 32.10 90 GLN I CA 1
ATOM 756 C C . GLN A 1 90 ? 17.074 39.036 34.110 1.00 32.99 90 GLN I C 1
ATOM 757 O O . GLN A 1 90 ? 16.192 39.107 33.240 1.00 34.36 90 GLN I O 1
ATOM 763 N N . THR A 1 91 ? 17.710 40.098 34.587 1.00 32.79 91 THR I N 1
ATOM 764 C CA . THR A 1 91 ? 17.493 41.443 34.096 1.00 33.30 91 THR I CA 1
ATOM 765 C C . THR A 1 91 ? 17.799 41.504 32.602 1.00 33.79 91 THR I C 1
ATOM 766 O O . THR A 1 91 ? 16.933 41.895 31.815 1.00 33.39 91 THR I O 1
ATOM 770 N N . VAL A 1 92 ? 19.004 41.063 32.218 1.00 34.83 92 VAL I N 1
ATOM 771 C CA . VAL A 1 92 ? 19.433 41.004 30.819 1.00 34.86 92 VAL I CA 1
ATOM 772 C C . VAL A 1 92 ? 18.444 40.212 29.982 1.00 36.34 92 VAL I C 1
ATOM 773 O O . VAL A 1 92 ? 18.040 40.660 28.913 1.00 36.31 92 VAL I O 1
ATOM 777 N N . PHE A 1 93 ? 18.052 39.039 30.479 1.00 36.75 93 PHE I N 1
ATOM 778 C CA . PHE A 1 93 ? 17.051 38.203 29.811 1.00 38.51 93 PHE I CA 1
ATOM 779 C C . PHE A 1 93 ? 15.730 38.960 29.560 1.00 39.48 93 PHE I C 1
ATOM 780 O O . PHE A 1 93 ? 15.302 39.097 28.408 1.00 39.83 93 PHE I O 1
ATOM 788 N N . LEU A 1 94 ? 15.117 39.480 30.628 1.00 40.11 94 LEU I N 1
ATOM 789 C CA . LEU A 1 94 ? 13.867 40.244 30.526 1.00 39.95 94 LEU I CA 1
ATOM 790 C C . LEU A 1 94 ? 14.016 41.482 29.637 1.00 41.30 94 LEU I C 1
ATOM 791 O O . LEU A 1 94 ? 13.094 41.838 28.928 1.00 39.85 94 LEU I O 1
ATOM 796 N N . LYS A 1 95 ? 15.177 42.131 29.688 1.00 43.57 95 LYS I N 1
ATOM 797 C CA . LYS A 1 95 ? 15.465 43.285 28.847 1.00 46.71 95 LYS I CA 1
ATOM 798 C C . LYS A 1 95 ? 15.417 42.936 27.355 1.00 48.13 95 LYS I C 1
ATOM 799 O O . LYS A 1 95 ? 14.945 43.737 26.542 1.00 48.66 95 LYS I O 1
ATOM 805 N N . THR A 1 96 ? 15.890 41.740 26.999 1.00 49.39 96 THR I N 1
ATOM 806 C CA . THR A 1 96 ? 15.851 41.296 25.607 1.00 49.85 96 THR I CA 1
ATOM 807 C C . THR A 1 96 ? 14.441 40.808 25.250 1.00 50.34 96 THR I C 1
ATOM 808 O O . THR A 1 96 ? 13.797 41.392 24.395 1.00 50.67 96 THR I O 1
ATOM 812 N N . VAL A 1 97 ? 13.964 39.764 25.929 1.00 51.39 97 VAL I N 1
ATOM 813 C CA . VAL A 1 97 ? 12.633 39.179 25.706 1.00 52.40 97 VAL I CA 1
ATOM 814 C C . VAL A 1 97 ? 11.522 40.249 25.565 1.00 54.08 97 VAL I C 1
ATOM 815 O O . VAL A 1 97 ? 10.721 40.197 24.624 1.00 55.41 97 VAL I O 1
ATOM 819 N N . LEU A 1 98 ? 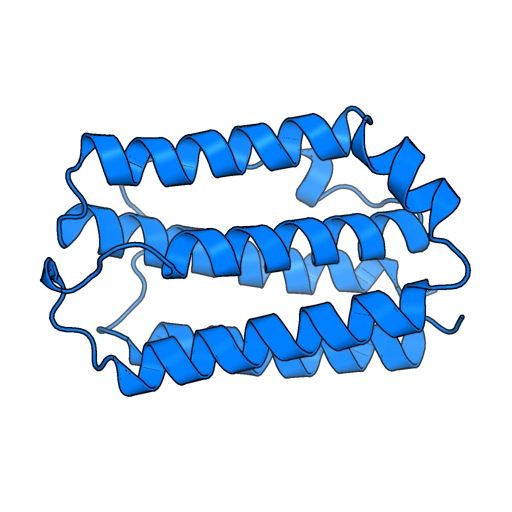11.493 41.221 26.481 1.00 54.45 98 LEU I N 1
ATOM 820 C CA . LEU A 1 98 ? 10.502 42.307 26.481 1.00 54.41 98 LEU I CA 1
ATOM 821 C C . LEU A 1 98 ? 10.755 43.425 25.463 1.00 55.48 98 LEU I C 1
ATOM 822 O O . LEU A 1 98 ? 10.009 44.398 25.441 1.00 55.87 98 LEU I O 1
ATOM 827 N N . GLU A 1 99 ? 11.795 43.290 24.640 1.00 56.64 99 GLU I N 1
ATOM 828 C CA . GLU A 1 99 ? 12.233 44.336 23.697 1.00 58.18 99 GLU I CA 1
ATOM 829 C C . GLU A 1 99 ? 11.150 44.980 22.821 1.00 57.56 99 GLU I C 1
ATOM 830 O O . GLU A 1 99 ? 11.139 46.198 22.642 1.00 56.58 99 GLU I O 1
ATOM 836 N N . GLU A 1 100 ? 10.253 44.167 22.268 1.00 57.87 100 GLU I N 1
ATOM 837 C CA . GLU A 1 100 ? 9.168 44.695 21.436 1.00 58.46 100 GLU I CA 1
ATOM 838 C C . GLU A 1 100 ? 8.209 45.632 22.200 1.00 57.12 100 GLU I C 1
ATOM 839 O O . GLU A 1 100 ? 7.322 46.238 21.595 1.00 57.61 100 GLU I O 1
ATOM 845 N N . LYS A 1 101 ? 8.399 45.757 23.516 1.00 54.81 101 LYS I N 1
ATOM 846 C CA . LYS A 1 101 ? 7.518 46.559 24.372 1.00 51.87 101 LYS I CA 1
ATOM 847 C C . LYS A 1 101 ? 8.238 47.739 25.050 1.00 50.76 101 LYS I C 1
ATOM 848 O O . LYS A 1 101 ? 7.699 48.371 25.964 1.00 49.54 101 LYS I O 1
ATOM 854 N N . GLN A 1 102 ? 9.443 48.046 24.584 1.00 49.97 102 GLN I N 1
ATOM 855 C CA . GLN A 1 102 ? 10.224 49.149 25.127 1.00 50.35 102 GLN I CA 1
ATOM 856 C C . GLN A 1 102 ? 9.373 50.374 25.464 1.00 48.81 102 GLN I C 1
ATOM 857 O O . GLN A 1 102 ? 9.318 50.787 26.614 1.00 49.64 102 GLN I O 1
ATOM 863 N N . GLU A 1 103 ? 8.693 50.938 24.470 1.00 47.80 103 GLU I N 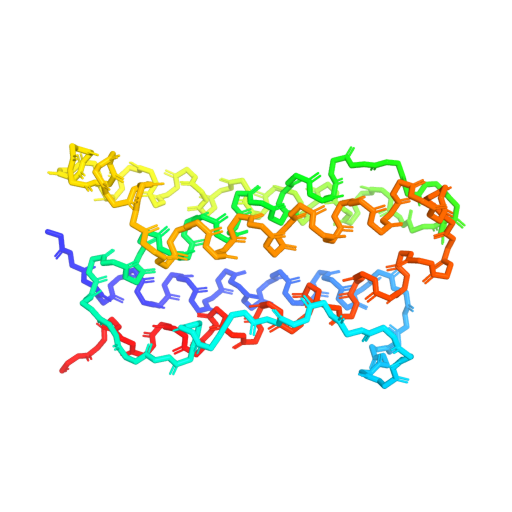1
ATOM 864 C CA . GLU A 1 103 ? 7.930 52.178 24.657 1.00 46.37 103 GLU I CA 1
ATOM 865 C C . GLU A 1 103 ? 6.774 52.069 25.660 1.00 44.44 103 GLU I C 1
ATOM 866 O O . GLU A 1 103 ? 6.500 53.021 26.387 1.00 43.05 103 GLU I O 1
ATOM 872 N N . GLU A 1 104 ? 6.097 50.918 25.687 1.00 43.21 104 GLU I N 1
ATOM 873 C CA . GLU A 1 104 ? 5.043 50.670 26.667 1.00 41.62 104 GLU I CA 1
ATOM 874 C C . GLU A 1 104 ? 5.616 50.611 28.092 1.00 41.34 104 GLU I C 1
ATOM 875 O O . GLU A 1 104 ? 5.000 51.134 29.029 1.00 41.00 104 GLU I O 1
ATOM 881 N N . ARG A 1 105 ? 6.791 49.991 28.242 1.00 40.83 105 ARG I N 1
ATOM 882 C CA . ARG A 1 105 ? 7.490 49.924 29.535 1.00 41.76 105 ARG I CA 1
ATOM 883 C C . ARG A 1 105 ? 7.810 51.333 30.037 1.00 39.63 105 ARG I C 1
ATOM 884 O O . ARG A 1 105 ? 7.626 51.636 31.215 1.00 40.02 105 ARG I O 1
ATOM 892 N N . LEU A 1 106 ? 8.251 52.187 29.121 1.00 38.47 106 LEU I N 1
ATOM 893 C CA . LEU A 1 106 ? 8.550 53.599 29.385 1.00 37.60 106 LEU I CA 1
ATOM 894 C C . LEU A 1 106 ? 7.365 54.387 29.958 1.00 37.08 106 LEU I C 1
ATOM 895 O O . LEU A 1 106 ? 7.530 55.226 30.847 1.00 35.91 106 LEU I O 1
ATOM 900 N N . THR A 1 107 ? 6.166 54.124 29.452 1.00 36.62 107 THR I N 1
ATOM 901 C CA . THR A 1 107 ? 4.972 54.793 29.981 1.00 35.13 107 THR I CA 1
ATOM 902 C C . THR A 1 107 ? 4.526 54.134 31.284 1.00 34.87 107 THR I C 1
ATOM 903 O O . THR A 1 107 ? 4.099 54.814 32.213 1.00 33.46 107 THR I O 1
ATOM 907 N N . TRP A 1 108 ? 4.636 52.808 31.359 1.00 35.04 108 TRP I N 1
ATOM 908 C CA . TRP A 1 108 ? 4.337 52.109 32.604 1.00 36.98 108 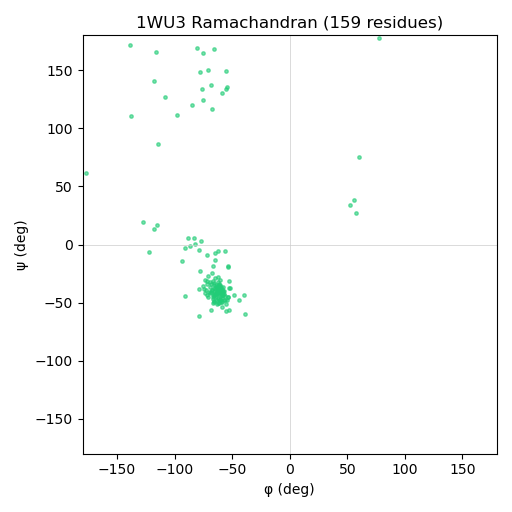TRP I CA 1
ATOM 909 C C . TRP A 1 108 ? 5.253 52.547 33.770 1.00 39.11 108 TRP I C 1
ATOM 910 O O . TRP A 1 108 ? 4.819 52.555 34.937 1.00 39.44 108 TRP I O 1
ATOM 921 N N . GLU A 1 109 ? 6.489 52.948 33.445 1.00 41.14 109 GLU I N 1
ATOM 922 C CA . GLU A 1 109 ? 7.454 53.470 34.425 1.00 42.64 109 GLU I CA 1
ATOM 923 C C . GLU A 1 109 ? 6.897 54.628 35.254 1.00 41.82 109 GLU I C 1
ATOM 924 O O . GLU A 1 109 ? 7.436 54.962 36.309 1.00 42.27 109 GLU I O 1
ATOM 930 N N . MET A 1 110 ? 5.831 55.249 34.776 1.00 41.71 110 MET I N 1
ATOM 931 C CA . MET A 1 110 ? 5.217 56.368 35.500 1.00 42.52 110 MET I CA 1
ATOM 932 C C . MET A 1 110 ? 3.796 56.055 35.973 1.00 40.02 110 MET I C 1
ATOM 933 O O . MET A 1 110 ? 3.038 56.962 36.301 1.00 39.93 110 MET I O 1
ATOM 938 N N . SER A 1 111 ? 3.427 54.777 35.996 1.00 37.71 111 SER I N 1
ATOM 939 C CA . SER A 1 111 ? 2.122 54.405 36.523 1.00 36.76 111 SER I CA 1
ATOM 940 C C . SER A 1 111 ? 2.130 54.356 38.055 1.00 36.49 111 SER I C 1
ATOM 941 O O . SER A 1 111 ? 3.187 54.426 38.693 1.00 36.01 111 SER I O 1
ATOM 944 N N . SER A 1 112 ? 0.935 54.252 38.632 1.00 35.39 112 SER I N 1
ATOM 945 C CA . SER A 1 112 ? 0.767 54.180 40.074 1.00 34.29 112 SER I CA 1
ATOM 946 C C . SER A 1 112 ? 1.459 52.942 40.657 1.00 33.50 112 SER I C 1
ATOM 947 O O . SER A 1 112 ? 2.067 53.028 41.719 1.00 34.52 112 SER I O 1
ATOM 950 N N . THR A 1 113 ? 1.379 51.805 39.961 1.00 31.94 113 THR I N 1
ATOM 951 C CA . THR A 1 113 ? 2.063 50.587 40.402 1.00 31.42 113 THR I CA 1
ATOM 952 C C . THR A 1 113 ? 3.585 50.744 40.437 1.00 31.57 113 THR I C 1
ATOM 953 O O . THR A 1 113 ? 4.241 50.256 41.364 1.00 32.52 113 THR I O 1
ATOM 957 N N . ALA A 1 114 ? 4.130 51.433 39.433 1.00 30.73 114 ALA I N 1
ATOM 958 C CA . ALA A 1 114 ? 5.567 51.656 39.322 1.00 28.25 114 ALA I CA 1
ATOM 959 C C . ALA A 1 114 ? 6.053 52.607 40.406 1.00 27.84 114 ALA I C 1
ATOM 960 O O . ALA A 1 114 ? 7.121 52.386 41.004 1.00 25.31 114 ALA I O 1
ATOM 962 N N . LEU A 1 115 ? 5.279 53.664 40.654 1.00 27.04 115 LEU I N 1
ATOM 963 C CA . LEU A 1 115 ? 5.660 54.678 41.658 1.00 27.13 115 LEU I CA 1
ATOM 964 C C . LEU A 1 115 ? 5.597 54.104 43.066 1.00 26.14 115 LEU I C 1
ATOM 965 O O . LEU A 1 115 ? 6.417 54.406 43.911 1.00 25.96 115 LEU I O 1
ATOM 970 N N . HIS A 1 116 ? 4.660 53.208 43.299 1.00 25.88 116 HIS I N 1
ATOM 971 C CA . HIS A 1 116 ? 4.584 52.578 44.581 1.00 26.72 116 HIS I CA 1
ATOM 972 C C . HIS A 1 116 ? 5.710 51.583 44.782 1.00 27.10 116 HIS I C 1
ATOM 973 O O . HIS A 1 116 ? 6.253 51.478 45.871 1.00 29.41 116 HIS I O 1
ATOM 980 N N . LEU A 1 117 ? 6.049 50.845 43.738 1.00 27.19 117 LEU I N 1
ATOM 981 C CA . LEU A 1 117 ? 7.186 49.912 43.766 1.00 27.59 117 LEU I CA 1
ATOM 982 C C . LEU A 1 117 ? 8.500 50.632 44.096 1.00 27.31 117 LEU I C 1
ATOM 983 O O . LEU A 1 117 ? 9.358 50.134 44.838 1.00 27.28 117 LEU I O 1
ATOM 988 N N . LYS A 1 118 ? 8.666 51.798 43.496 1.00 26.92 118 LYS I N 1
ATOM 989 C CA . LYS A 1 118 ? 9.893 52.548 43.657 1.00 26.38 118 LYS I CA 1
ATOM 990 C C . LYS A 1 118 ? 10.017 53.141 45.034 1.00 24.62 118 LYS I C 1
ATOM 991 O O . LYS A 1 118 ? 11.071 53.046 45.640 1.00 26.33 118 LYS I O 1
ATOM 997 N N . SER A 1 119 ? 8.937 53.706 45.561 1.00 23.45 119 SER I N 1
ATOM 998 C CA . SER A 1 119 ? 9.000 54.346 46.875 1.00 23.03 119 SER I CA 1
ATOM 999 C C . SER A 1 119 ? 9.259 53.266 47.910 1.00 21.65 119 SER I C 1
ATOM 1000 O O . SER A 1 119 ? 9.942 53.489 48.905 1.00 22.93 119 SER I O 1
ATOM 1003 N N . TYR A 1 120 ? 8.763 52.070 47.638 1.00 20.81 120 TYR I N 1
ATOM 1004 C CA . TYR A 1 120 ? 9.034 50.940 48.499 1.00 20.30 120 TYR I CA 1
ATOM 1005 C C . TYR A 1 120 ? 10.544 50.683 48.565 1.00 20.40 120 TYR I C 1
ATOM 1006 O O . TYR A 1 120 ? 11.093 50.540 49.647 1.00 20.03 120 TYR I O 1
ATOM 1015 N N . TYR A 1 121 ? 11.225 50.652 47.427 1.00 20.22 121 TYR I N 1
ATOM 1016 C CA . TYR A 1 121 ? 12.682 50.460 47.471 1.00 20.45 121 TYR I CA 1
ATOM 1017 C C . TYR A 1 121 ? 13.425 51.668 48.015 1.00 19.87 121 TYR I C 1
ATOM 1018 O O . TYR A 1 121 ? 14.504 51.521 48.571 1.00 21.70 121 TYR I O 1
ATOM 1027 N N . TRP A 1 122 ? 12.850 52.857 47.870 1.00 18.16 122 TRP I N 1
ATOM 1028 C CA . TRP A 1 122 ? 13.458 54.039 48.451 1.00 17.52 122 TRP I CA 1
ATOM 1029 C C . TRP A 1 122 ? 13.522 53.828 49.954 1.00 18.45 122 TRP I C 1
ATOM 1030 O O . TRP A 1 122 ? 14.529 54.133 50.604 1.00 22.27 122 TRP I O 1
ATOM 1041 N N . ARG A 1 123 ? 12.439 53.311 50.510 1.00 18.30 123 ARG I N 1
ATOM 1042 C CA . ARG A 1 123 ? 12.325 53.047 51.928 1.00 18.54 123 ARG I CA 1
ATOM 1043 C C . ARG A 1 123 ? 13.348 52.008 52.404 1.00 20.60 123 ARG I C 1
ATOM 1044 O O . ARG A 1 123 ? 14.010 52.211 53.429 1.00 20.66 123 ARG I O 1
ATOM 1052 N N . VAL A 1 124 ? 13.475 50.902 51.660 1.00 20.44 124 VAL I N 1
ATOM 1053 C CA . VAL A 1 124 ? 14.427 49.832 51.986 1.00 20.12 124 VAL I CA 1
ATOM 1054 C C . VAL A 1 124 ? 15.880 50.353 51.987 1.00 20.06 124 VAL I C 1
ATOM 1055 O O . VAL A 1 124 ? 16.624 50.111 52.927 1.00 20.38 124 VAL I O 1
ATOM 1059 N N . GLN A 1 125 ? 16.259 51.092 50.952 1.00 21.12 125 GLN I N 1
ATOM 1060 C CA . GLN A 1 125 ? 17.563 51.753 50.898 1.00 22.78 125 GLN I CA 1
ATOM 1061 C C . GLN A 1 125 ? 17.775 52.765 52.030 1.00 23.58 125 GLN I C 1
ATOM 1062 O O . GLN A 1 125 ? 18.844 52.784 52.651 1.00 24.98 125 GLN I O 1
ATOM 1068 N N . ARG A 1 126 ? 16.786 53.636 52.261 1.00 24.41 126 ARG I N 1
ATOM 1069 C CA . ARG A 1 126 ? 16.857 54.667 53.297 1.00 25.28 126 ARG I CA 1
ATOM 1070 C C . ARG A 1 126 ? 16.968 54.043 54.691 1.00 25.66 126 ARG I C 1
ATOM 1071 O O . ARG A 1 126 ? 17.643 54.565 55.577 1.00 26.75 126 ARG I O 1
ATOM 1079 N N . TYR A 1 127 ? 16.304 52.920 54.890 1.00 24.40 127 TYR I N 1
ATOM 1080 C CA . TYR A 1 127 ? 16.431 52.240 56.136 1.00 22.91 127 TYR I CA 1
ATOM 1081 C C . TYR A 1 127 ? 17.905 51.846 56.280 1.00 22.96 127 TYR I C 1
ATOM 1082 O O . TYR A 1 127 ? 18.523 52.164 57.271 1.00 24.95 127 TYR I O 1
ATOM 1091 N N . LEU A 1 128 ? 18.497 51.216 55.274 1.00 24.03 128 LEU I N 1
ATOM 1092 C CA . LEU A 1 128 ? 19.910 50.823 55.366 1.00 23.84 128 LEU I CA 1
ATOM 1093 C C . LEU A 1 128 ? 20.855 51.985 55.620 1.00 25.38 128 LEU I C 1
ATOM 1094 O O . LEU A 1 128 ? 21.852 51.843 56.340 1.00 25.90 128 LEU I O 1
ATOM 1099 N N . LYS A 1 129 ? 20.580 53.109 54.971 1.00 26.42 129 LYS I N 1
ATOM 1100 C CA . LYS A 1 129 ? 21.403 54.286 55.130 1.00 28.89 129 LYS I CA 1
ATOM 1101 C C . LYS A 1 129 ? 21.286 54.793 56.571 1.00 29.38 129 LYS I C 1
ATOM 1102 O O . LYS A 1 129 ? 22.296 55.025 57.216 1.00 29.61 129 LYS I O 1
ATOM 1108 N N . LEU A 1 130 ? 20.053 54.920 57.070 1.00 30.27 130 LEU I N 1
ATOM 1109 C CA . LEU A 1 130 ? 19.790 55.373 58.431 1.00 30.09 130 LEU I CA 1
ATOM 1110 C C . LEU A 1 130 ? 20.415 54.456 59.492 1.00 30.68 130 LEU I C 1
ATOM 1111 O O . LEU A 1 130 ? 20.923 54.922 60.496 1.00 32.06 130 LEU I O 1
ATOM 1116 N N . MET A 1 131 ? 20.399 53.155 59.258 1.00 30.74 131 MET I N 1
ATOM 1117 C CA . MET A 1 131 ? 20.998 52.204 60.188 1.00 30.65 131 MET I CA 1
ATOM 1118 C C . MET A 1 131 ? 22.504 52.060 59.975 1.00 30.36 131 MET I C 1
ATOM 1119 O O . MET A 1 131 ? 23.134 51.207 60.597 1.00 30.56 131 MET I O 1
ATOM 1124 N N . LYS A 1 132 ? 23.071 52.871 59.087 1.00 31.20 132 LYS I N 1
ATOM 1125 C CA . LYS A 1 132 ? 24.506 52.831 58.781 1.00 31.30 132 LYS I CA 1
ATOM 1126 C C . LYS A 1 132 ? 24.995 51.450 58.344 1.00 29.84 132 LYS I C 1
ATOM 1127 O O . LYS A 1 132 ? 26.088 51.022 58.725 1.00 31.12 132 LYS I O 1
ATOM 1133 N N . TYR A 1 133 ? 24.180 50.741 57.574 1.00 28.66 133 TYR I N 1
ATOM 1134 C CA . TYR A 1 133 ? 24.565 49.435 57.000 1.00 27.23 133 TYR I CA 1
ATOM 1135 C C . TYR A 1 133 ? 25.085 48.434 58.025 1.00 27.32 133 TYR I C 1
ATOM 1136 O O . TYR A 1 133 ? 25.967 47.615 57.734 1.00 29.29 133 TYR I O 1
ATOM 1145 N N . ASN A 1 134 ? 24.533 48.483 59.229 1.00 27.74 134 ASN I N 1
ATOM 1146 C CA . ASN A 1 134 ? 24.956 47.556 60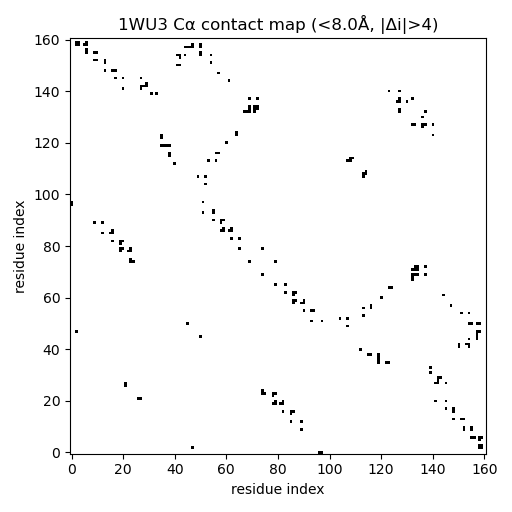.278 1.00 26.90 134 ASN I CA 1
ATOM 1147 C C . ASN A 1 134 ? 24.381 46.169 60.042 1.00 26.47 134 ASN I C 1
ATOM 1148 O O . ASN A 1 134 ? 23.458 45.989 59.230 1.00 24.04 134 ASN I O 1
ATOM 1153 N N . SER A 1 135 ? 24.933 45.188 60.739 1.00 27.12 135 SER I N 1
ATOM 1154 C CA . SER A 1 135 ? 24.516 43.808 60.581 1.00 29.74 135 SER I CA 1
ATOM 1155 C C . SER A 1 135 ? 23.066 43.535 60.957 1.00 29.26 135 SER I C 1
ATOM 1156 O O . SER A 1 135 ? 22.446 42.639 60.383 1.00 31.19 135 SER I O 1
ATOM 1159 N N . TYR A 1 136 ? 22.522 44.261 61.925 1.00 28.49 136 TYR I N 1
ATOM 1160 C CA . TYR A 1 136 ? 21.122 44.037 62.275 1.00 27.52 136 TYR I CA 1
ATOM 1161 C C . TYR A 1 136 ? 20.259 44.476 61.089 1.00 25.80 136 TYR I C 1
ATOM 1162 O O . TYR A 1 136 ? 19.393 43.747 60.640 1.00 26.45 136 TYR I O 1
ATOM 1171 N N . ALA A 1 137 ? 20.546 45.648 60.547 1.00 24.34 137 ALA I N 1
ATOM 1172 C CA . ALA A 1 137 ? 19.777 46.181 59.451 1.00 23.26 137 ALA I CA 1
ATOM 1173 C C . ALA A 1 137 ? 19.843 45.234 58.264 1.00 23.73 137 ALA I C 1
ATOM 1174 O O . ALA A 1 137 ? 18.814 44.951 57.647 1.00 24.37 137 ALA I O 1
ATOM 1176 N N . TRP A 1 138 ? 21.037 44.721 57.955 1.00 22.49 138 TRP I N 1
ATOM 1177 C CA . TRP A 1 138 ? 21.192 43.775 56.857 1.00 22.37 138 TRP I CA 1
ATOM 1178 C C . TRP A 1 138 ? 20.388 42.488 57.076 1.00 23.67 138 TRP I C 1
ATOM 1179 O O . TRP A 1 138 ? 19.887 41.924 56.126 1.00 24.40 138 TRP I O 1
ATOM 1190 N N . MET A 1 139 ? 20.250 42.036 58.326 1.00 25.64 139 MET I N 1
ATOM 1191 C CA . MET A 1 139 ? 19.469 40.839 58.643 1.00 25.34 139 MET I CA 1
ATOM 1192 C C . MET A 1 139 ? 18.009 41.112 58.408 1.00 24.78 139 MET I C 1
ATOM 1193 O O . MET A 1 139 ? 17.278 40.234 57.932 1.00 23.40 139 MET I O 1
ATOM 1198 N N . VAL A 1 140 ? 17.585 42.344 58.727 1.00 22.64 140 VAL I N 1
ATOM 1199 C CA . VAL A 1 140 ? 16.226 42.761 58.470 1.00 20.17 140 VAL I CA 1
ATOM 1200 C C . VAL A 1 140 ? 16.003 42.811 56.957 1.00 20.33 140 VAL I C 1
ATOM 1201 O O . VAL A 1 140 ? 15.072 42.189 56.466 1.00 19.61 140 VAL I O 1
ATOM 1205 N N . VAL A 1 141 ? 16.896 43.464 56.212 1.00 18.24 141 VAL I N 1
ATOM 1206 C CA . VAL A 1 141 ? 16.728 43.571 54.771 1.00 18.40 141 VAL I CA 1
ATOM 1207 C C . VAL A 1 141 ? 16.769 42.215 54.024 1.00 19.41 141 VAL I C 1
ATOM 1208 O O . VAL A 1 141 ? 15.950 41.951 53.129 1.00 18.89 141 VAL I O 1
ATOM 1212 N N . ARG A 1 142 ? 17.691 41.344 54.423 1.00 20.84 142 ARG I N 1
ATOM 1213 C CA . ARG A 1 142 ? 17.809 40.021 53.834 1.00 21.06 142 ARG I CA 1
ATOM 1214 C C . ARG A 1 142 ? 16.471 39.324 53.910 1.00 21.16 142 ARG I C 1
ATOM 1215 O O . ARG A 1 142 ? 16.013 38.735 52.939 1.00 20.72 142 ARG I O 1
ATOM 1223 N N . ALA A 1 143 ? 15.836 39.412 55.075 1.00 21.42 143 ALA I N 1
ATOM 1224 C CA . ALA A 1 143 ? 14.555 38.739 55.306 1.00 20.04 143 ALA I CA 1
ATOM 1225 C C . ALA A 1 143 ? 13.450 39.321 54.425 1.00 20.45 143 ALA I C 1
ATOM 1226 O O . ALA A 1 143 ? 12.591 38.574 53.949 1.00 21.32 143 ALA I O 1
ATOM 1228 N N . GLU A 1 144 ? 13.508 40.634 54.176 1.00 21.07 144 GLU I N 1
ATOM 1229 C CA . GLU A 1 144 ? 12.533 41.399 53.356 1.00 20.26 144 GLU I CA 1
ATOM 1230 C C . GLU A 1 144 ? 12.660 41.066 51.891 1.00 19.58 144 GLU I C 1
ATOM 1231 O O . GLU A 1 144 ? 11.656 40.892 51.193 1.00 20.14 144 GLU I O 1
ATOM 1237 N N . ILE A 1 145 ? 13.909 41.019 51.425 1.00 20.05 145 ILE I N 1
ATOM 1238 C CA . ILE A 1 145 ? 14.246 40.584 50.081 1.00 19.29 145 ILE I CA 1
ATOM 1239 C C . ILE A 1 145 ? 13.737 39.146 49.894 1.00 21.10 145 ILE I C 1
ATOM 1240 O O . ILE A 1 145 ? 13.260 38.792 48.810 1.00 20.45 145 ILE I O 1
ATOM 1245 N N . PHE A 1 146 ? 13.849 38.324 50.945 1.00 21.80 146 PHE I N 1
ATOM 1246 C CA . PHE A 1 146 ? 13.377 36.926 50.887 1.00 23.26 146 PHE I CA 1
ATOM 1247 C C . PHE A 1 146 ? 11.895 36.952 50.536 1.00 23.64 146 PHE I C 1
ATOM 1248 O O . PHE A 1 146 ? 11.430 36.234 49.660 1.00 23.80 146 PHE I O 1
ATOM 1256 N N . ARG A 1 147 ? 11.178 37.867 51.175 1.00 26.42 147 ARG I N 1
ATOM 1257 C CA . ARG A 1 147 ? 9.769 38.079 50.911 1.00 26.12 147 ARG I CA 1
ATOM 1258 C C . ARG A 1 147 ? 9.544 38.553 49.512 1.00 26.16 147 ARG I C 1
ATOM 1259 O O . ARG A 1 147 ? 8.526 38.192 48.921 1.00 26.63 147 ARG I O 1
ATOM 1267 N N . ASN A 1 148 ? 10.460 39.359 48.969 1.00 24.59 148 ASN I N 1
ATOM 1268 C CA . ASN A 1 148 ? 10.304 39.818 47.588 1.00 22.60 148 ASN I CA 1
ATOM 1269 C C . ASN A 1 148 ? 10.398 38.633 46.654 1.00 23.63 148 ASN I C 1
ATOM 1270 O O . ASN A 1 148 ? 9.634 38.537 45.705 1.00 22.71 148 ASN I O 1
ATOM 1275 N N . PHE A 1 149 ? 11.343 37.729 46.914 1.00 22.44 149 PHE I N 1
ATOM 1276 C CA . PHE A 1 149 ? 11.469 36.545 46.071 1.00 21.95 149 PHE I CA 1
ATOM 1277 C C . PHE A 1 149 ? 10.190 35.689 46.121 1.00 23.63 149 PHE I C 1
ATOM 1278 O O . PHE A 1 149 ? 9.752 35.194 45.111 1.00 24.30 149 PHE I O 1
ATOM 1286 N N . LEU A 1 150 ? 9.587 35.548 47.292 1.00 25.83 150 LEU I N 1
ATOM 1287 C CA . LEU A 1 150 ? 8.322 34.814 47.430 1.00 27.43 150 LEU I CA 1
ATOM 1288 C C . LEU A 1 150 ? 7.196 35.462 46.616 1.00 28.85 150 LEU I C 1
ATOM 1289 O O . LEU A 1 150 ? 6.408 34.773 45.960 1.00 31.39 150 LEU I O 1
ATOM 1294 N N . ILE A 1 151 ? 7.161 36.779 46.592 1.00 28.38 151 ILE I N 1
ATOM 1295 C CA . ILE A 1 151 ? 6.159 37.497 45.817 1.00 30.28 151 ILE I CA 1
ATOM 1296 C C . ILE A 1 151 ? 6.461 37.422 44.320 1.00 32.39 151 ILE I C 1
ATOM 1297 O O . ILE A 1 151 ? 5.543 37.482 43.499 1.00 33.62 151 ILE I O 1
ATOM 1302 N N . ILE A 1 152 ? 7.741 37.337 43.949 1.00 33.44 152 ILE I N 1
ATOM 1303 C CA . ILE A 1 152 ? 8.083 37.259 42.532 1.00 34.24 152 ILE I CA 1
ATOM 1304 C C . ILE A 1 152 ? 7.596 35.931 41.952 1.00 35.77 152 ILE I C 1
ATOM 1305 O O . ILE A 1 152 ? 7.073 35.888 40.838 1.00 36.40 152 ILE I O 1
ATOM 1310 N N . ARG A 1 153 ? 7.726 34.862 42.727 1.00 37.90 153 ARG I N 1
ATOM 1311 C CA . ARG A 1 153 ? 7.187 33.560 42.346 1.00 40.20 153 ARG I CA 1
ATOM 1312 C C . ARG A 1 153 ? 5.668 33.629 42.203 1.00 41.83 153 ARG I C 1
ATOM 1313 O O . ARG A 1 153 ? 5.104 33.013 41.317 1.00 43.95 153 ARG I O 1
ATOM 1321 N N . ARG A 1 154 ?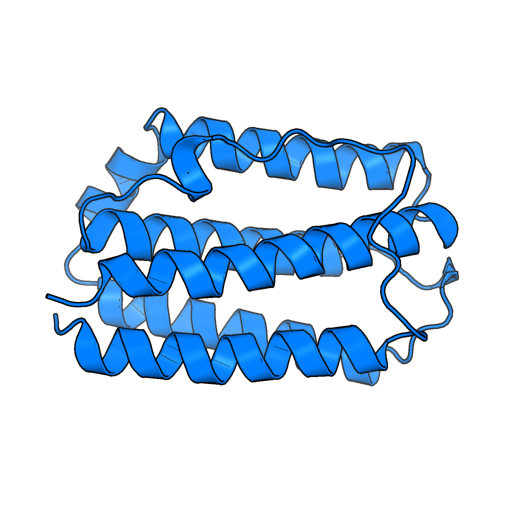 5.007 34.352 43.097 1.00 42.38 154 ARG I N 1
ATOM 1322 C CA . ARG A 1 154 ? 3.563 34.532 43.038 1.00 43.57 154 ARG I CA 1
ATOM 1323 C C . ARG A 1 154 ? 3.193 35.249 41.732 1.00 43.02 154 ARG I C 1
ATOM 1324 O O . ARG A 1 154 ? 2.348 34.774 40.997 1.00 43.54 154 ARG I O 1
ATOM 1332 N N . LEU A 1 155 ? 3.853 36.367 41.423 1.00 42.23 155 LEU I N 1
ATOM 1333 C CA . LEU A 1 155 ? 3.582 37.105 40.198 1.00 40.99 155 LEU I CA 1
ATOM 1334 C C . LEU A 1 155 ? 3.644 36.245 38.939 1.00 42.02 155 LEU I C 1
ATOM 1335 O O . LEU A 1 155 ? 2.916 36.504 37.987 1.00 42.29 155 LEU I O 1
ATOM 1340 N N . THR A 1 156 ? 4.494 35.220 38.923 1.00 43.67 156 THR I N 1
ATOM 1341 C CA . THR A 1 156 ? 4.626 34.376 37.725 1.00 45.46 156 THR I CA 1
ATOM 1342 C C . THR A 1 156 ? 3.345 33.587 37.392 1.00 46.98 156 THR I C 1
ATOM 1343 O O . THR A 1 156 ? 3.263 32.960 36.357 1.00 46.79 156 THR I O 1
ATOM 1347 N N . ARG A 1 157 ? 2.348 33.628 38.263 1.00 49.98 157 ARG I N 1
ATOM 1348 C CA . ARG A 1 157 ? 1.088 32.946 38.004 1.00 53.79 157 ARG I CA 1
ATOM 1349 C C . ARG A 1 157 ? 0.377 33.724 36.910 1.00 54.46 157 ARG I C 1
ATOM 1350 O O . ARG A 1 157 ? -0.354 33.151 36.105 1.00 55.98 157 ARG I O 1
ATOM 1358 N N . ASN A 1 158 ? 0.598 35.034 36.889 1.00 55.33 158 ASN I N 1
ATOM 1359 C CA . ASN A 1 158 ? 0.007 35.915 35.891 1.00 56.26 158 ASN I CA 1
ATOM 1360 C C . ASN A 1 158 ? 0.491 35.638 34.463 1.00 57.66 158 ASN I C 1
ATOM 1361 O O . ASN A 1 158 ? -0.091 36.150 33.503 1.00 58.17 158 ASN I O 1
ATOM 1366 N N . PHE A 1 159 ? 1.555 34.848 34.321 1.00 58.89 159 PHE I N 1
ATOM 1367 C CA . PHE A 1 159 ? 2.076 34.498 33.002 1.00 60.87 159 PHE I CA 1
ATOM 1368 C C . PHE A 1 159 ? 1.388 33.278 32.382 1.00 63.32 159 PHE I C 1
ATOM 1369 O O . PHE A 1 159 ? 1.709 32.882 31.251 1.00 63.86 159 PHE I O 1
ATOM 1377 N N . GLN A 1 160 ? 0.442 32.688 33.108 1.00 65.69 160 GLN I N 1
ATOM 1378 C CA . GLN A 1 160 ? -0.246 31.485 32.634 1.00 68.02 160 GLN I CA 1
ATOM 1379 C C . GLN A 1 160 ? -1.746 31.703 32.446 1.00 68.49 160 GLN I C 1
ATOM 1380 O O . GLN A 1 160 ? -2.383 32.425 33.220 1.00 69.27 160 GLN I O 1
ATOM 1386 N N . ASN A 1 161 ? -2.103 31.079 31.376 0.00 76.31 161 ASN I N 1
ATOM 1387 C CA . ASN A 1 161 ? -3.511 31.161 31.011 0.00 76.44 161 ASN I CA 1
ATOM 1388 C C . ASN A 1 161 ? -4.012 29.802 30.517 0.00 76.43 161 ASN I C 1
ATOM 1389 O O . ASN A 1 161 ? -3.206 28.849 30.497 0.00 76.44 161 ASN I O 1
#

Nearest PDB structures (foldseek):
  3wcy-assembly1_I  TM=9.773E-01  e=9.878E-19  Mus musculus
  1ifa-assembly1_A  TM=8.619E-01  e=2.674E-14  Mus musculus
  1au1-assembly1_A  TM=8.748E-01  e=1.996E-10  Homo sapiens
  1au1-assembly1_B  TM=8.652E-01  e=1.720E-10  Homo sapiens
  3piv-assembly1_A  TM=7.992E-01  e=1.821E-04  Danio rerio

Radius of gyration: 15.5 Å; Cα contacts (8 Å, |Δi|>4): 136; chains: 1; bounding box: 35×28×43 Å

Sequence (161 aa):
INYKQLQLQERTNIRKCQELLEQLNGKINLTYRADFKIPMEMTEKMQKSYTAFAIQEMLQNVFLVFRNNFSSTGWNETIVVRLLDELHQQTVFLKTVLEEKQEERLTWEMSSTALHLKSYYWRVQRYLKLMKYNSYAWMVVRAEIFRNFLIIRRLTRNFQN

Foldseek 3Di:
DALPVVLVVLLVLLVVLLVLLCLFDHDQDLDDPDDLDQDPCLQDQDALLVLLLLLLLLLVLVLVLLVDDQVQQVTDVVSSVVSNVSSVVNNVVSCVVCVVCVVVSVVSCPDPSNVSSVVSSVSLVVQCVVVVNHNVSVSNSSSVVSVVSVSNNSSSVSSDD

B-factor: mean 38.49, std 14.58, range [12.45, 85.52]

Secondary structure (DSSP, 8-state):
--HHHHHHHHHHHHHHHHHHHHTTSS------S------GGGGS---HHHHHHHHHHHHHHHHHHTTS--GGGT--HHHHHHHHHHHHHHHHHHHHHGGGGHHHHHHHTTSHHHHHHHHHHHHHHHHHHHTTT-HHHHHHHHHHHHHHHHHHHHHGGGG--